Protein AF-A0A7G9BEC1-F1 (afdb_monomer)

Sequence (85 aa):
MLGVAIAASTTGAVAAKLLDTPAAQEPVYQWQSTNIAPENPNSNAQLTRPDAISYFGCENGNQLCAEGTLVSGSGDETSELFHGM

Solvent-accessible surface area (backbone atoms only — not comparable to full-atom values): 5133 Å² total; per-residue (Å²): 134,85,87,86,88,81,90,80,94,82,76,86,81,81,75,67,99,71,71,93,59,76,72,76,43,74,34,27,19,47,30,43,30,31,82,71,18,79,28,64,48,66,36,71,51,80,35,39,65,73,56,42,32,66,59,26,50,30,51,81,47,86,40,78,13,31,43,23,38,56,73,46,60,64,70,62,68,59,49,80,35,22,28,58,131

Secondary structure (DSSP, 8-state):
------------------------PPPEEEEEE-TT-SSSTT-EEEEEHHHHHHHHT--S-SEEEEEEEEEESSS-SEEEEEE--

pLDDT: mean 80.87, std 21.09, range [40.88, 98.31]

Radius of gyration: 23.87 Å; Cα contacts (8 Å, |Δi|>4): 159; chains: 1; bounding box: 51×60×50 Å

Mean predicted aligned error: 12.41 Å

Foldseek 3Di:
DDDDDDDDDDDDPPPDPDDPPVPQPQWWWFKAFDQPQPAPHRDTDTGGPVVVCVRRVQPDDDAFGMKTATDDGDDDRIDTGHHHD

Structure (mmCIF, N/CA/C/O backbone):
data_AF-A0A7G9BEC1-F1
#
_entry.id   AF-A0A7G9BEC1-F1
#
loop_
_atom_site.group_PDB
_atom_site.id
_atom_site.type_symbol
_atom_site.label_atom_id
_atom_site.label_alt_id
_atom_site.label_comp_id
_atom_site.label_asym_id
_atom_site.label_entity_id
_atom_site.label_seq_id
_atom_site.pdbx_PDB_ins_code
_atom_site.Cartn_x
_atom_site.Cartn_y
_atom_site.Cartn_z
_atom_site.occupancy
_atom_site.B_iso_or_equiv
_atom_site.auth_seq_id
_atom_site.auth_comp_id
_atom_site.auth_asym_id
_atom_site.auth_atom_id
_atom_site.pdbx_PDB_model_num
ATOM 1 N N . MET A 1 1 ? -40.398 51.978 32.764 1.00 41.91 1 MET A N 1
ATOM 2 C CA . MET A 1 1 ? -39.835 50.831 33.510 1.00 41.91 1 MET A CA 1
ATOM 3 C C . MET A 1 1 ? -40.643 49.589 33.156 1.00 41.91 1 MET A C 1
ATOM 5 O O . MET A 1 1 ? -41.855 49.726 33.113 1.00 41.91 1 MET A O 1
ATOM 9 N N . LEU A 1 2 ? -39.945 48.459 32.929 1.00 41.88 2 LEU A N 1
ATOM 10 C CA . LEU A 1 2 ? -40.408 47.081 32.629 1.00 41.88 2 LEU A CA 1
ATOM 11 C C . LEU A 1 2 ? -41.250 46.918 31.338 1.00 41.88 2 LEU A C 1
ATOM 13 O O . LEU A 1 2 ? -42.278 47.555 31.200 1.00 41.88 2 LEU A O 1
ATOM 17 N N . GLY A 1 3 ? -40.924 46.108 30.325 1.00 42.66 3 GLY A N 1
ATOM 18 C CA . GLY A 1 3 ? -39.932 45.043 30.170 1.00 42.66 3 GLY A CA 1
ATOM 19 C C . GLY A 1 3 ? -40.568 43.658 30.313 1.00 42.66 3 GLY A C 1
ATOM 20 O O . GLY A 1 3 ? -40.714 43.220 31.442 1.00 42.66 3 GLY A O 1
ATOM 21 N N . VAL A 1 4 ? -40.878 42.981 29.194 1.00 51.25 4 VAL A N 1
ATOM 22 C CA . VAL A 1 4 ? -40.884 41.507 29.039 1.00 51.25 4 VAL A CA 1
ATOM 23 C C . VAL A 1 4 ? -40.615 41.176 27.564 1.00 51.25 4 VAL A C 1
ATOM 25 O O . VAL A 1 4 ? -41.344 41.618 26.679 1.00 51.25 4 VAL A O 1
ATOM 28 N N . ALA A 1 5 ? -39.555 40.407 27.316 1.00 54.16 5 ALA A N 1
ATOM 29 C CA . ALA A 1 5 ? -39.250 39.773 26.038 1.00 54.16 5 ALA A CA 1
ATOM 30 C C . ALA A 1 5 ? -39.932 38.400 25.971 1.00 54.16 5 ALA A C 1
ATOM 32 O O . ALA A 1 5 ? -39.930 37.671 26.962 1.00 54.16 5 ALA A O 1
ATOM 33 N N . ILE A 1 6 ? -40.462 38.024 24.805 1.00 58.72 6 ILE A N 1
ATOM 34 C CA . ILE A 1 6 ? -40.883 36.647 24.528 1.00 58.72 6 ILE A CA 1
ATOM 35 C C . ILE A 1 6 ? -40.328 36.263 23.159 1.00 58.72 6 ILE A C 1
ATOM 37 O O . ILE A 1 6 ? -40.797 36.723 22.120 1.00 58.72 6 ILE A O 1
ATOM 41 N N . ALA A 1 7 ? -39.279 35.448 23.189 1.00 52.28 7 ALA A N 1
ATOM 42 C CA . ALA A 1 7 ? -38.797 34.692 22.048 1.00 52.28 7 ALA A CA 1
ATOM 43 C C . ALA A 1 7 ? -39.711 33.473 21.832 1.00 52.28 7 ALA A C 1
ATOM 45 O O . ALA A 1 7 ? -40.043 32.780 22.791 1.00 52.28 7 ALA A O 1
ATOM 46 N N . ALA A 1 8 ? -40.083 33.201 20.582 1.00 52.00 8 ALA A N 1
ATOM 47 C CA . ALA A 1 8 ? -40.681 31.939 20.140 1.00 52.00 8 ALA A CA 1
ATOM 48 C C . ALA A 1 8 ? -40.258 31.726 18.671 1.00 52.00 8 ALA A C 1
ATOM 50 O O . ALA A 1 8 ? -40.680 32.464 17.789 1.00 52.00 8 ALA A O 1
ATOM 51 N N . SER A 1 9 ? -39.195 30.967 18.388 1.00 53.31 9 SER A N 1
ATOM 52 C CA . SER A 1 9 ? -39.174 29.503 18.222 1.00 53.31 9 SER A CA 1
ATOM 53 C C . SER A 1 9 ? -40.025 29.000 17.048 1.00 53.31 9 SER A C 1
ATOM 55 O O . SER A 1 9 ? -41.091 28.425 17.236 1.00 53.31 9 SER A O 1
ATOM 57 N N . THR A 1 10 ? -39.513 29.163 15.830 1.00 51.34 10 THR A N 1
ATOM 58 C CA . THR A 1 10 ? -39.808 28.304 14.671 1.00 51.34 10 THR A CA 1
ATOM 59 C C . THR A 1 10 ? -38.473 28.194 13.919 1.00 51.34 10 THR A C 1
ATOM 61 O O . THR A 1 10 ? -37.804 29.193 13.710 1.00 51.34 10 THR A O 1
ATOM 64 N N . THR A 1 11 ? -37.896 27.042 13.610 1.00 46.91 11 THR A N 1
ATOM 65 C CA . THR A 1 11 ? -38.492 25.762 13.259 1.00 46.91 11 THR A CA 1
ATOM 66 C C . THR A 1 11 ? -37.477 24.697 13.652 1.00 46.91 11 THR A C 1
ATOM 68 O O . THR A 1 11 ? -36.338 24.719 13.189 1.00 46.91 11 THR A O 1
ATOM 71 N N . GLY A 1 12 ? -37.868 23.789 14.543 1.00 42.09 12 GLY A N 1
ATOM 72 C CA . GLY A 1 12 ? -37.085 22.596 14.812 1.00 42.09 12 GLY A CA 1
ATOM 73 C C . GLY A 1 12 ? -37.082 21.725 13.564 1.00 42.09 12 GLY A C 1
ATOM 74 O O . GLY A 1 12 ? -38.071 21.055 13.280 1.00 42.09 12 GLY A O 1
ATOM 75 N N . ALA A 1 13 ? -35.969 21.709 12.837 1.00 44.88 13 ALA A N 1
ATOM 76 C CA . ALA A 1 13 ? -35.628 20.553 12.029 1.00 44.88 13 ALA A CA 1
ATOM 77 C C . ALA A 1 13 ? -35.180 19.456 13.002 1.00 44.88 13 ALA A C 1
ATOM 79 O O . ALA A 1 13 ? -34.000 19.295 13.301 1.00 44.88 13 ALA A O 1
ATOM 80 N N . VAL A 1 14 ? -36.153 18.723 13.542 1.00 54.00 14 VAL A N 1
ATOM 81 C CA . VAL A 1 14 ? -35.921 17.407 14.140 1.00 54.00 14 VAL A CA 1
ATOM 82 C C . VAL A 1 14 ? -35.600 16.436 13.005 1.00 54.00 14 VAL A C 1
ATOM 84 O O . VAL A 1 14 ? -36.432 15.644 12.575 1.00 54.00 14 VAL A O 1
ATOM 87 N N . ALA A 1 15 ? -34.392 16.539 12.458 1.00 47.97 15 ALA A N 1
ATOM 88 C CA . ALA A 1 15 ? -33.889 15.572 11.501 1.00 47.97 15 ALA A CA 1
ATOM 89 C C . ALA A 1 15 ? -33.248 14.414 12.275 1.00 47.97 15 ALA A C 1
ATOM 91 O O . ALA A 1 15 ? -32.118 14.501 12.739 1.00 47.97 15 ALA A O 1
ATOM 92 N N . ALA A 1 16 ? -34.036 13.346 12.404 1.00 42.00 16 ALA A N 1
ATOM 93 C CA . ALA A 1 16 ? -33.593 11.960 12.474 1.00 42.00 16 ALA A CA 1
ATOM 94 C C . ALA A 1 16 ? -32.639 11.560 13.619 1.00 42.00 16 ALA A C 1
ATOM 96 O O . ALA A 1 16 ? -31.421 11.544 13.482 1.00 42.00 16 ALA A O 1
ATOM 97 N N . LYS A 1 17 ? -33.223 10.984 14.680 1.00 48.44 17 LYS A N 1
ATOM 98 C CA . LYS A 1 17 ? -32.649 9.750 15.235 1.00 48.44 17 LYS A CA 1
ATOM 99 C C . LYS A 1 17 ? -32.689 8.689 14.127 1.00 48.44 17 LYS A C 1
ATOM 101 O O . LYS A 1 17 ? -33.725 8.060 13.931 1.00 48.44 17 LYS A O 1
ATOM 106 N N . LEU A 1 18 ? -31.591 8.492 13.409 1.00 44.97 18 LEU A N 1
ATOM 107 C CA . LEU A 1 18 ? -31.348 7.262 12.662 1.00 44.97 18 LEU A CA 1
ATOM 108 C C . LEU A 1 18 ? -29.972 6.731 13.061 1.00 44.97 18 LEU A C 1
ATOM 110 O O . LEU A 1 18 ? 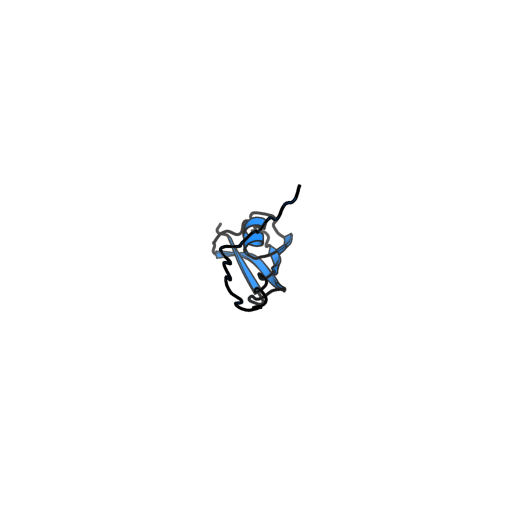-28.958 7.222 12.596 1.00 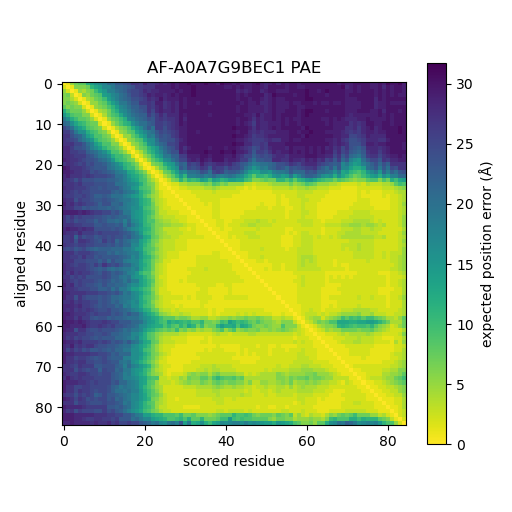44.97 18 LEU A O 1
ATOM 114 N N . LEU A 1 19 ? -30.026 5.734 13.947 1.00 42.06 19 LEU A N 1
ATOM 115 C CA . LEU A 1 19 ? -29.019 4.720 14.247 1.00 42.06 19 LEU A CA 1
ATOM 116 C C . LEU A 1 19 ? -27.598 5.210 14.575 1.00 42.06 19 LEU A C 1
ATOM 118 O O . LEU A 1 19 ? -26.843 5.612 13.696 1.00 42.06 19 LEU A O 1
ATOM 122 N N . ASP A 1 20 ? -27.192 4.969 15.826 1.00 40.88 20 ASP A N 1
ATOM 123 C CA . ASP A 1 20 ? -25.841 4.507 16.187 1.00 40.88 20 ASP A CA 1
ATOM 124 C C . ASP A 1 20 ? -25.498 3.242 15.368 1.00 40.88 20 ASP A C 1
ATOM 126 O O . ASP A 1 20 ? -25.412 2.125 15.875 1.00 40.88 20 ASP A O 1
ATOM 130 N N . THR A 1 21 ? -25.366 3.385 14.053 1.00 48.12 21 THR A N 1
ATOM 131 C CA . THR A 1 21 ? -24.523 2.481 13.289 1.00 48.12 21 THR A CA 1
ATOM 132 C C . THR A 1 21 ? -23.136 3.000 13.624 1.00 48.12 21 THR A C 1
ATOM 134 O O . THR A 1 21 ? -22.874 4.155 13.274 1.00 48.12 21 THR A O 1
ATOM 137 N N . PRO A 1 22 ? -22.275 2.263 14.353 1.00 49.47 22 PRO A N 1
ATOM 138 C CA . PRO A 1 22 ? -20.884 2.675 14.459 1.00 49.47 22 PRO A CA 1
ATOM 139 C C . PRO A 1 22 ? -20.437 2.930 13.025 1.00 49.47 22 PRO A C 1
ATOM 141 O O . PRO A 1 22 ? -20.557 2.029 12.193 1.00 49.47 22 PRO A O 1
ATOM 144 N N . ALA A 1 23 ? -20.095 4.185 12.706 1.00 56.47 23 ALA A N 1
ATOM 145 C CA . ALA A 1 23 ? -19.654 4.544 11.368 1.00 56.47 23 ALA A CA 1
ATOM 146 C C . ALA A 1 23 ? -18.601 3.504 11.004 1.00 56.47 23 ALA A C 1
ATOM 148 O O . ALA A 1 23 ? -17.651 3.345 11.775 1.00 56.47 23 ALA A O 1
ATOM 149 N N . ALA A 1 24 ? -18.849 2.715 9.952 1.00 62.53 24 ALA A N 1
ATOM 150 C CA . ALA A 1 24 ? -17.923 1.673 9.545 1.00 62.53 24 ALA A CA 1
ATOM 151 C C . ALA A 1 24 ? -16.581 2.375 9.364 1.00 62.53 24 ALA A C 1
ATOM 153 O O . ALA A 1 24 ? -16.443 3.224 8.484 1.00 62.53 24 ALA A O 1
ATOM 154 N N . GLN A 1 25 ? -15.669 2.144 10.309 1.00 76.88 25 GLN A N 1
ATOM 155 C CA . GLN A 1 25 ? -14.394 2.834 10.324 1.00 76.88 25 GLN A CA 1
ATOM 156 C C . GLN A 1 25 ? -13.711 2.461 9.017 1.00 76.88 25 GLN A C 1
ATOM 158 O O . GLN A 1 25 ? -13.642 1.274 8.678 1.00 76.88 25 GLN A O 1
ATOM 163 N N . GLU A 1 26 ? -13.288 3.476 8.268 1.00 88.81 26 GLU A N 1
ATOM 164 C CA . GLU A 1 26 ? -12.606 3.266 7.001 1.00 88.81 26 GLU A CA 1
ATOM 165 C C . GLU A 1 26 ? -11.419 2.323 7.233 1.00 88.81 26 GLU A C 1
ATOM 167 O O . GLU A 1 26 ? -10.674 2.521 8.200 1.00 88.81 26 GLU A O 1
ATOM 172 N N . PRO A 1 27 ? -11.274 1.256 6.428 1.00 94.19 27 PRO A N 1
ATOM 173 C CA . PRO A 1 27 ? -10.267 0.252 6.696 1.00 94.19 27 PRO A CA 1
ATOM 174 C C . PRO A 1 27 ? -8.868 0.837 6.506 1.00 94.19 27 PRO A C 1
ATOM 176 O O . PRO A 1 27 ? -8.533 1.390 5.452 1.00 94.19 27 PRO A O 1
ATOM 179 N N . VAL A 1 28 ? -8.049 0.691 7.542 1.00 96.25 28 VAL A N 1
ATOM 180 C CA . VAL A 1 28 ? -6.640 1.078 7.545 1.00 96.25 28 VAL A CA 1
ATOM 181 C C . VAL A 1 28 ? -5.809 -0.182 7.392 1.00 96.25 28 VAL A C 1
ATOM 183 O O . VAL A 1 28 ? -6.012 -1.157 8.118 1.00 96.25 28 VAL A O 1
ATOM 186 N N . TYR A 1 29 ? -4.847 -0.147 6.475 1.00 98.00 29 TYR A N 1
ATOM 187 C CA . TYR A 1 29 ? -3.965 -1.271 6.194 1.00 98.00 29 TYR A CA 1
ATOM 188 C C . TYR A 1 29 ? -2.519 -0.898 6.506 1.00 98.00 29 TYR A C 1
ATOM 190 O O . TYR A 1 29 ? -2.101 0.251 6.345 1.00 98.00 29 TYR A O 1
ATOM 198 N N . GLN A 1 30 ? -1.746 -1.889 6.933 1.00 98.31 30 GLN A N 1
ATOM 199 C CA . GLN A 1 30 ? -0.296 -1.834 6.949 1.00 98.31 30 GLN A CA 1
ATOM 200 C C . GLN A 1 30 ? 0.195 -2.194 5.549 1.00 98.31 30 GLN A C 1
ATOM 202 O O . GLN A 1 30 ? 0.192 -3.364 5.175 1.00 98.31 30 GLN A O 1
ATOM 207 N N . TRP A 1 31 ? 0.590 -1.183 4.786 1.00 98.12 31 TRP A N 1
ATOM 208 C CA . TRP A 1 31 ? 1.075 -1.323 3.421 1.00 98.12 31 TRP A CA 1
ATOM 209 C C . TRP A 1 31 ? 2.571 -1.599 3.375 1.00 98.12 31 TRP A C 1
ATOM 211 O O . TRP A 1 31 ? 3.337 -1.002 4.139 1.00 98.12 31 TRP A O 1
ATOM 221 N N . GLN A 1 32 ? 2.963 -2.436 2.420 1.00 98.31 32 GLN A N 1
ATOM 222 C CA . GLN A 1 32 ? 4.328 -2.668 1.978 1.00 98.31 32 GLN A CA 1
ATOM 223 C C . GLN A 1 32 ? 4.386 -2.478 0.460 1.00 98.31 32 GLN A C 1
ATOM 225 O O . GLN A 1 32 ? 3.753 -3.215 -0.299 1.00 98.31 32 GLN A O 1
ATOM 230 N N . SER A 1 33 ? 5.132 -1.471 0.012 1.00 97.69 33 SER A N 1
ATOM 231 C CA . SER 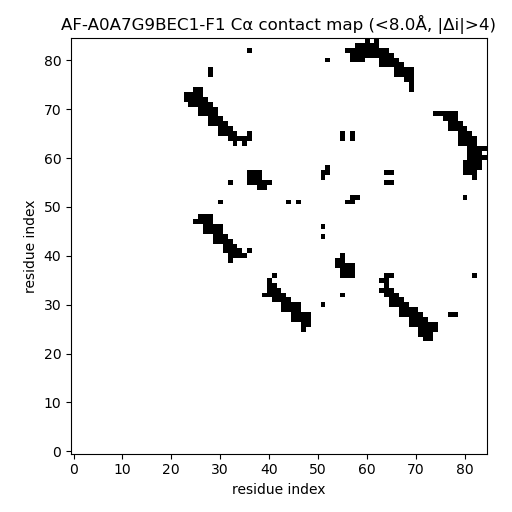A 1 33 ? 5.347 -1.219 -1.416 1.00 97.69 33 SER A CA 1
ATOM 232 C C . SER A 1 33 ? 6.474 -2.074 -1.982 1.00 97.69 33 SER A C 1
ATOM 234 O O . SER A 1 33 ? 7.443 -2.414 -1.296 1.00 97.69 33 SER A O 1
ATOM 236 N N . THR A 1 34 ? 6.356 -2.405 -3.261 1.00 96.69 34 THR A N 1
ATOM 237 C CA . THR A 1 34 ? 7.400 -3.086 -4.023 1.00 96.69 34 THR A CA 1
ATOM 238 C C . THR A 1 34 ? 8.428 -2.076 -4.545 1.00 96.69 34 THR A C 1
ATOM 240 O O . THR A 1 34 ? 8.314 -0.862 -4.356 1.00 96.69 34 THR A O 1
ATOM 243 N N . ASN A 1 35 ? 9.466 -2.560 -5.227 1.00 95.88 35 ASN A N 1
ATOM 244 C CA . ASN A 1 35 ? 10.478 -1.700 -5.841 1.00 95.88 35 ASN A CA 1
ATOM 245 C C . ASN A 1 35 ? 9.981 -0.958 -7.094 1.00 95.88 35 ASN A C 1
ATOM 247 O O . ASN A 1 35 ? 10.728 -0.139 -7.625 1.00 95.88 35 ASN A O 1
ATOM 251 N N . ILE A 1 36 ? 8.780 -1.281 -7.586 1.00 92.62 36 ILE A N 1
ATOM 252 C CA . ILE A 1 36 ? 8.176 -0.648 -8.765 1.00 92.62 36 ILE A CA 1
ATOM 253 C C . ILE A 1 36 ? 7.172 0.448 -8.401 1.00 92.62 36 ILE A C 1
ATOM 255 O O . ILE A 1 36 ? 6.639 1.084 -9.300 1.00 92.62 36 ILE A O 1
ATOM 259 N N . ALA A 1 37 ? 6.894 0.671 -7.111 1.00 94.69 37 ALA A N 1
ATOM 260 C CA . ALA A 1 37 ? 6.031 1.771 -6.706 1.00 94.69 37 ALA A CA 1
ATOM 261 C C . ALA A 1 37 ? 6.625 3.114 -7.176 1.00 94.69 37 ALA A C 1
ATOM 263 O O . ALA A 1 37 ? 7.792 3.387 -6.867 1.00 94.69 37 ALA A O 1
ATOM 264 N N . PRO A 1 38 ? 5.865 3.937 -7.928 1.00 94.44 38 PRO A N 1
ATOM 265 C CA . PRO A 1 38 ? 6.367 5.210 -8.445 1.00 94.44 38 PRO A CA 1
ATOM 266 C C . PRO A 1 38 ? 6.826 6.164 -7.343 1.00 94.44 38 PRO A C 1
ATOM 268 O O . PRO A 1 38 ? 7.838 6.853 -7.490 1.00 94.44 38 PRO A O 1
ATOM 271 N N . GLU A 1 39 ? 6.104 6.167 -6.225 1.00 95.12 39 GLU A 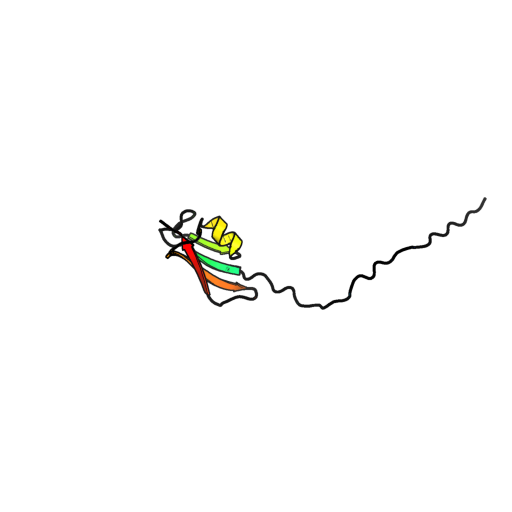N 1
ATOM 272 C CA . GLU A 1 39 ? 6.415 6.972 -5.054 1.00 95.12 39 GLU A CA 1
ATOM 273 C C . GLU A 1 39 ? 6.712 6.062 -3.858 1.00 95.12 39 GLU A C 1
ATOM 275 O O . GLU A 1 39 ? 6.057 5.047 -3.636 1.00 95.12 39 GLU A O 1
ATOM 280 N N . ASN A 1 40 ? 7.733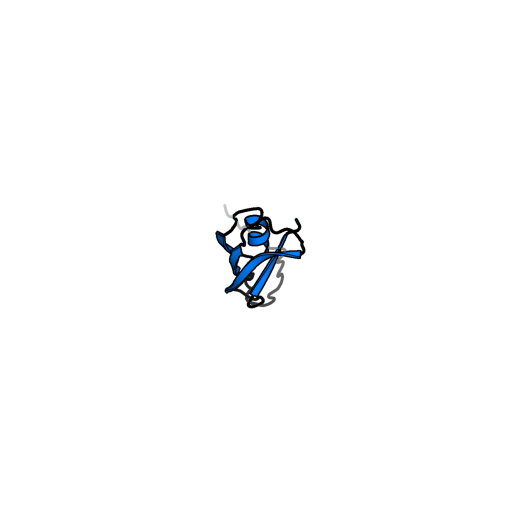 6.420 -3.075 1.00 96.19 40 ASN A N 1
ATOM 281 C CA . ASN A 1 40 ? 8.144 5.688 -1.872 1.00 96.19 40 ASN A CA 1
ATOM 282 C C . ASN A 1 40 ? 8.385 4.169 -2.085 1.00 96.19 40 ASN A C 1
ATOM 284 O O . ASN A 1 40 ? 7.852 3.361 -1.323 1.00 96.19 40 ASN A O 1
ATOM 288 N N . PRO A 1 41 ? 9.214 3.745 -3.061 1.00 96.50 41 PRO A N 1
ATOM 289 C CA . PRO A 1 41 ? 9.478 2.326 -3.310 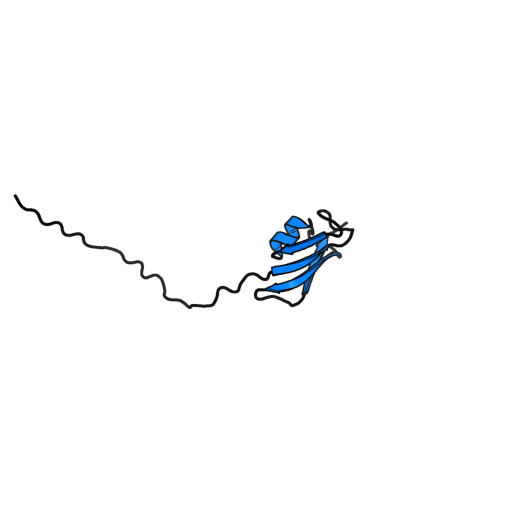1.00 96.50 41 PRO A CA 1
ATOM 290 C C . PRO A 1 41 ? 10.132 1.633 -2.109 1.00 96.50 41 PRO A C 1
ATOM 292 O O . PRO A 1 41 ? 10.952 2.226 -1.403 1.00 96.50 41 PRO A O 1
ATOM 295 N N . ASN A 1 42 ? 9.813 0.351 -1.903 1.00 96.81 42 ASN A N 1
ATOM 296 C CA . ASN A 1 42 ? 10.283 -0.470 -0.772 1.00 96.81 42 ASN A CA 1
ATOM 297 C C . ASN A 1 42 ? 10.010 0.144 0.620 1.00 96.81 42 ASN A C 1
ATOM 299 O O . ASN A 1 42 ? 10.745 -0.117 1.577 1.00 96.81 42 ASN A O 1
ATOM 303 N N . SER A 1 43 ? 8.980 0.980 0.734 1.00 97.44 43 SER A N 1
ATOM 304 C CA . SER A 1 43 ? 8.573 1.636 1.978 1.00 97.44 43 SER A CA 1
ATOM 305 C C . SER A 1 43 ? 7.304 1.020 2.560 1.00 97.44 43 SER A C 1
ATOM 307 O O . SER A 1 43 ? 6.509 0.398 1.850 1.00 97.44 43 SER A O 1
ATOM 309 N N . ASN A 1 44 ? 7.105 1.242 3.860 1.00 97.56 44 ASN A N 1
ATOM 310 C CA . ASN A 1 44 ? 5.935 0.790 4.603 1.00 97.56 44 ASN A CA 1
ATOM 311 C C . ASN A 1 44 ? 5.163 1.985 5.166 1.00 97.56 44 ASN A C 1
ATOM 313 O O . ASN A 1 44 ? 5.778 2.931 5.660 1.00 97.56 44 ASN A O 1
ATOM 317 N N . ALA A 1 45 ? 3.834 1.916 5.158 1.00 96.81 45 ALA A N 1
ATOM 318 C CA . ALA A 1 45 ? 2.974 2.958 5.718 1.00 96.81 45 ALA A CA 1
ATOM 319 C C . ALA A 1 45 ? 1.662 2.365 6.247 1.00 96.81 45 ALA A C 1
ATOM 321 O O . ALA A 1 45 ? 1.159 1.389 5.701 1.00 96.81 45 ALA A O 1
ATOM 322 N N . GLN A 1 46 ? 1.102 2.951 7.305 1.00 97.94 46 GLN A N 1
ATOM 323 C CA . GLN A 1 46 ? -0.212 2.571 7.825 1.00 97.94 46 GLN A CA 1
ATOM 324 C C . GLN A 1 46 ? -1.234 3.624 7.404 1.00 97.94 46 GLN A C 1
ATOM 326 O O . GLN A 1 46 ? -1.246 4.722 7.957 1.00 97.94 46 GLN A O 1
ATOM 331 N N . LEU A 1 47 ? -2.033 3.312 6.387 1.00 96.88 47 LEU A N 1
ATOM 332 C CA . LEU A 1 47 ? -2.869 4.279 5.671 1.00 96.88 47 LEU A CA 1
ATOM 333 C C . LEU A 1 47 ? -4.188 3.638 5.231 1.00 96.88 47 LEU A C 1
ATOM 335 O O . LEU A 1 47 ? -4.286 2.414 5.085 1.00 96.88 47 LEU A O 1
ATOM 339 N N . THR A 1 48 ? -5.195 4.470 4.967 1.00 96.50 48 THR A N 1
ATOM 340 C CA . THR A 1 48 ? -6.381 4.034 4.221 1.00 96.50 48 THR A CA 1
ATOM 341 C C . THR A 1 48 ? -5.985 3.678 2.783 1.00 96.50 48 THR A C 1
ATOM 343 O O . THR A 1 48 ? -4.923 4.072 2.293 1.00 96.50 48 THR A O 1
ATOM 346 N N . ARG A 1 49 ? -6.827 2.924 2.071 1.00 94.75 49 ARG A N 1
ATOM 347 C CA . ARG A 1 49 ? -6.578 2.606 0.655 1.00 94.75 49 ARG A CA 1
ATOM 348 C C . ARG A 1 49 ? -6.401 3.849 -0.243 1.00 94.75 49 ARG A C 1
ATOM 350 O O . ARG A 1 49 ? -5.432 3.851 -1.001 1.00 94.75 49 ARG A O 1
ATOM 357 N N . PRO A 1 50 ? -7.266 4.886 -0.209 1.00 94.94 50 PRO A N 1
ATOM 358 C CA . PRO A 1 50 ? -7.074 6.075 -1.048 1.00 94.94 50 PRO A CA 1
ATOM 359 C C . PRO A 1 50 ? -5.798 6.855 -0.700 1.00 94.94 50 PRO A C 1
ATOM 361 O O . PRO A 1 50 ? -5.105 7.330 -1.606 1.00 94.94 50 PRO A O 1
ATOM 364 N N . ASP A 1 51 ? -5.440 6.927 0.584 1.00 96.38 51 ASP A N 1
ATOM 365 C CA . ASP A 1 51 ? -4.187 7.556 1.008 1.00 96.38 51 ASP A CA 1
ATOM 366 C C . ASP A 1 51 ? -2.973 6.762 0.515 1.00 96.38 51 ASP A C 1
ATOM 368 O O . ASP A 1 51 ? -1.997 7.354 0.068 1.00 96.38 51 ASP A O 1
ATOM 372 N N . ALA A 1 52 ? -3.034 5.427 0.531 1.00 96.75 52 ALA A N 1
ATOM 373 C CA . ALA A 1 52 ? -1.962 4.573 0.025 1.00 96.75 52 ALA A CA 1
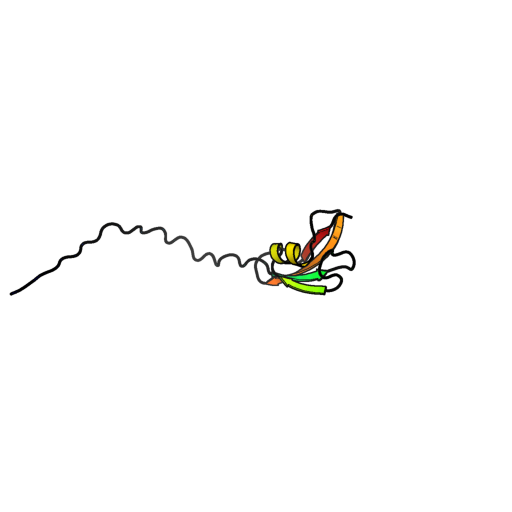ATOM 374 C C . ALA A 1 52 ? -1.787 4.667 -1.498 1.00 96.75 52 ALA A C 1
ATOM 376 O O . ALA A 1 52 ? -0.653 4.696 -1.970 1.00 96.75 52 ALA A O 1
ATOM 377 N N . ILE A 1 53 ? -2.879 4.779 -2.266 1.00 95.56 53 ILE A N 1
ATOM 378 C CA . ILE A 1 53 ? -2.808 5.049 -3.715 1.00 95.56 53 ILE A CA 1
ATOM 379 C C . ILE A 1 53 ? -2.031 6.342 -3.966 1.00 95.56 53 ILE A C 1
ATOM 381 O O . ILE A 1 53 ? -1.109 6.351 -4.777 1.00 95.56 53 ILE A O 1
ATOM 385 N N . SER A 1 54 ? -2.364 7.399 -3.222 1.00 96.25 54 SER A N 1
ATOM 386 C CA . SER A 1 54 ? -1.713 8.706 -3.350 1.00 96.25 54 SER A CA 1
ATOM 387 C C . SER A 1 54 ? -0.265 8.687 -2.850 1.00 96.25 54 SER A C 1
ATOM 389 O O . SER A 1 54 ? 0.593 9.312 -3.453 1.00 96.25 54 SER A O 1
ATOM 391 N N . TYR A 1 55 ? 0.020 7.963 -1.764 1.00 96.56 55 TYR A N 1
ATOM 392 C CA . TYR A 1 55 ? 1.348 7.892 -1.148 1.00 96.56 55 TYR A CA 1
ATOM 393 C C . TYR A 1 55 ? 2.349 7.066 -1.964 1.00 96.56 55 TYR A C 1
ATOM 395 O O . TYR A 1 55 ? 3.535 7.387 -1.979 1.00 96.56 55 TYR A O 1
ATOM 403 N N . PHE A 1 56 ? 1.896 5.990 -2.613 1.00 96.56 56 PHE A N 1
ATOM 404 C CA . PHE A 1 56 ? 2.760 5.126 -3.422 1.00 96.56 56 PHE A CA 1
ATOM 405 C C . PHE A 1 56 ? 2.700 5.430 -4.925 1.00 96.56 56 PHE A C 1
ATOM 407 O O . PHE A 1 56 ? 3.495 4.884 -5.689 1.00 96.56 56 PHE A O 1
ATOM 414 N N . GLY A 1 57 ? 1.764 6.274 -5.371 1.00 95.19 57 GLY A N 1
ATOM 415 C CA . GLY A 1 57 ? 1.527 6.544 -6.792 1.00 95.19 57 GLY A CA 1
ATOM 416 C C . GLY A 1 57 ? 1.024 5.316 -7.562 1.00 95.19 57 GLY A C 1
ATOM 417 O O . GLY A 1 57 ? 1.244 5.198 -8.765 1.00 95.19 57 GLY A O 1
ATOM 418 N N . CYS A 1 58 ? 0.397 4.355 -6.873 1.00 93.12 58 CYS A N 1
ATOM 419 C CA . CYS A 1 58 ? -0.073 3.111 -7.480 1.00 93.12 58 CYS A CA 1
ATOM 420 C C . CYS A 1 58 ? -1.384 3.342 -8.243 1.00 93.12 58 CYS A C 1
ATOM 422 O O . CYS A 1 58 ? -2.474 3.155 -7.696 1.00 93.12 58 CYS A O 1
ATOM 424 N N . GLU A 1 59 ? -1.288 3.747 -9.506 1.00 88.69 59 GLU A N 1
ATOM 425 C CA . GLU A 1 59 ? -2.454 3.976 -10.359 1.00 88.69 59 GLU A CA 1
ATOM 426 C C . GLU A 1 59 ? -2.680 2.820 -11.340 1.00 88.69 59 GLU A C 1
ATOM 428 O O . GLU A 1 59 ? -1.817 2.532 -12.166 1.00 88.69 59 GLU A O 1
ATOM 433 N N . ASN A 1 60 ? -3.865 2.194 -11.244 1.00 72.19 60 ASN A N 1
ATOM 434 C CA . ASN A 1 60 ? -4.477 1.245 -12.187 1.00 72.19 60 ASN A CA 1
ATOM 435 C C . ASN A 1 60 ? -3.502 0.554 -13.156 1.00 72.19 60 ASN A C 1
ATOM 437 O O . ASN A 1 60 ? -3.167 1.083 -14.215 1.00 72.19 60 ASN A O 1
ATOM 441 N N . GLY A 1 61 ? -3.139 -0.691 -12.854 1.00 86.62 61 GLY A N 1
ATOM 442 C CA . GLY A 1 61 ? -2.308 -1.488 -13.746 1.00 86.62 61 GLY A CA 1
ATOM 443 C C . GLY A 1 61 ? -2.395 -2.980 -13.484 1.00 86.62 61 GLY A C 1
ATOM 444 O O . GLY A 1 61 ? -3.365 -3.474 -12.916 1.00 86.62 61 GLY A O 1
ATOM 445 N N . ASN A 1 62 ? -1.370 -3.697 -13.931 1.00 89.44 62 ASN A N 1
ATOM 446 C CA . ASN A 1 62 ? -1.276 -5.154 -13.858 1.00 89.44 62 ASN A CA 1
ATOM 447 C C . ASN A 1 62 ? -0.070 -5.646 -13.045 1.00 89.44 62 ASN A C 1
ATOM 449 O O . ASN A 1 62 ? 0.091 -6.855 -12.888 1.00 89.44 62 ASN A O 1
ATOM 453 N N . GLN A 1 63 ? 0.774 -4.744 -12.539 1.00 92.50 63 GLN A N 1
ATOM 454 C CA . GLN A 1 63 ? 1.906 -5.102 -11.691 1.00 92.50 63 GLN A CA 1
ATOM 455 C C . GLN A 1 63 ? 1.661 -4.689 -10.246 1.00 92.50 63 GLN A C 1
ATOM 457 O O . GLN A 1 63 ? 1.204 -3.577 -9.986 1.00 92.50 63 GLN A O 1
ATOM 462 N N . LEU A 1 64 ? 1.971 -5.594 -9.314 1.00 95.19 64 LEU A N 1
ATOM 463 C CA . LEU A 1 64 ? 1.795 -5.361 -7.885 1.00 95.19 64 LEU A CA 1
ATOM 464 C C . LEU A 1 64 ? 2.707 -4.224 -7.410 1.00 95.19 64 LEU A C 1
ATOM 466 O O . LEU A 1 64 ? 3.936 -4.326 -7.438 1.00 95.19 64 LEU A O 1
ATOM 470 N N . CYS A 1 65 ? 2.081 -3.151 -6.950 1.00 96.12 65 CYS A N 1
ATOM 471 C CA . CYS A 1 65 ? 2.735 -1.920 -6.531 1.00 96.12 65 CYS A CA 1
ATOM 472 C C . CYS A 1 65 ? 2.843 -1.827 -5.005 1.00 96.12 65 CYS A C 1
ATOM 474 O O . CYS A 1 65 ? 3.909 -1.514 -4.477 1.00 96.12 65 CYS A O 1
ATOM 476 N N . ALA A 1 66 ? 1.772 -2.171 -4.288 1.00 97.50 66 ALA A N 1
ATOM 477 C CA . ALA A 1 66 ? 1.793 -2.311 -2.837 1.00 97.50 66 ALA A CA 1
ATOM 478 C C . ALA A 1 66 ? 0.756 -3.337 -2.373 1.00 97.50 66 ALA A C 1
ATOM 480 O O . ALA A 1 66 ? -0.322 -3.446 -2.957 1.00 97.50 66 ALA A O 1
ATOM 481 N N . GLU A 1 67 ? 1.074 -4.055 -1.302 1.00 97.75 67 GLU A N 1
ATOM 482 C CA . GLU A 1 67 ? 0.167 -4.983 -0.626 1.00 97.75 67 GLU A CA 1
ATOM 483 C C . GLU A 1 67 ? -0.084 -4.481 0.798 1.00 97.75 67 GLU A C 1
ATOM 485 O O . GLU A 1 67 ? 0.835 -4.019 1.475 1.00 97.75 67 GLU A O 1
ATOM 490 N N . GLY A 1 68 ? -1.336 -4.515 1.237 1.00 97.62 68 GLY A N 1
ATOM 491 C CA . GLY A 1 68 ? -1.779 -4.035 2.536 1.00 97.62 68 GLY A CA 1
ATOM 492 C C . GLY A 1 68 ? -2.428 -5.146 3.342 1.00 97.62 68 GLY A C 1
ATOM 493 O O . GLY A 1 68 ? -3.274 -5.862 2.821 1.00 97.62 68 GLY A O 1
ATOM 494 N N . THR A 1 69 ? -2.078 -5.263 4.623 1.00 98.12 69 THR A N 1
ATOM 495 C CA . THR A 1 69 ? -2.776 -6.131 5.592 1.00 98.12 69 THR A CA 1
ATOM 496 C C . THR A 1 69 ? -3.656 -5.288 6.509 1.00 98.12 69 THR A C 1
ATOM 498 O O . THR A 1 69 ? -3.185 -4.278 7.034 1.00 98.12 69 THR A O 1
ATOM 501 N N . LEU A 1 70 ? -4.915 -5.674 6.711 1.00 97.12 70 LEU A N 1
ATOM 502 C CA . LEU A 1 70 ? -5.869 -4.923 7.528 1.00 97.12 70 LEU A CA 1
ATOM 503 C C . LEU A 1 70 ? -5.370 -4.775 8.973 1.00 97.12 70 LEU A C 1
ATOM 5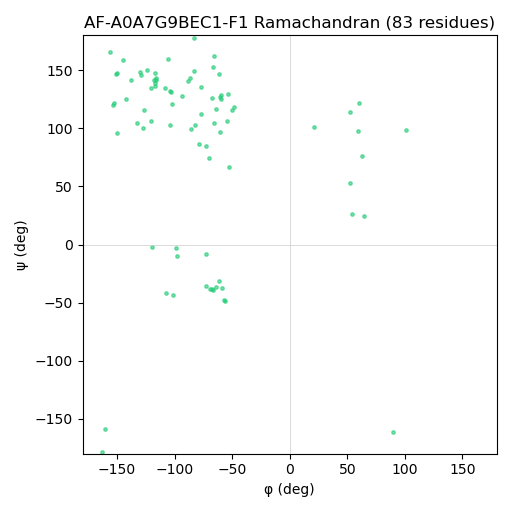05 O O . LEU A 1 70 ? -5.015 -5.752 9.630 1.00 97.12 70 LEU A O 1
ATOM 509 N N . VAL A 1 71 ? -5.372 -3.541 9.477 1.00 95.94 71 VAL A N 1
ATOM 510 C CA . VAL A 1 71 ? -5.009 -3.203 10.863 1.00 95.94 71 VAL A CA 1
ATOM 511 C C . VAL A 1 71 ? -6.247 -2.830 11.669 1.00 95.94 71 VAL A C 1
ATOM 513 O O . VAL A 1 71 ? -6.373 -3.214 12.832 1.00 95.94 71 VAL A O 1
ATOM 516 N N . SER A 1 72 ? -7.161 -2.065 11.072 1.00 93.75 72 SER A N 1
ATOM 517 C CA . SER A 1 72 ? -8.384 -1.610 11.731 1.00 93.75 72 SER A CA 1
ATOM 518 C C . SER A 1 72 ? -9.481 -1.285 10.720 1.00 93.75 72 SER A C 1
ATOM 520 O O . SER A 1 72 ? -9.225 -1.141 9.527 1.00 93.75 72 SER A O 1
ATOM 522 N N . GLY A 1 73 ? -10.713 -1.156 11.214 1.00 89.44 73 GLY A N 1
ATOM 523 C CA . GLY A 1 73 ? -11.886 -0.855 10.402 1.00 89.44 73 GLY A CA 1
ATOM 524 C C . GLY A 1 73 ? -12.587 -2.093 9.857 1.00 89.44 73 GLY A C 1
ATOM 525 O O . GLY A 1 73 ? -12.459 -3.193 10.394 1.00 89.44 73 GLY A O 1
ATOM 526 N N . SER A 1 74 ? -13.405 -1.895 8.828 1.00 88.50 74 SER A N 1
ATOM 527 C CA . SER A 1 74 ? -14.153 -2.972 8.171 1.00 88.50 74 SER A CA 1
ATOM 528 C C . SER A 1 74 ? -13.763 -3.045 6.697 1.00 88.50 74 SER A C 1
ATOM 530 O O . SER A 1 74 ? -14.148 -2.185 5.909 1.00 88.50 74 SER A O 1
ATOM 532 N N . GLY A 1 75 ? -12.982 -4.064 6.342 1.00 87.50 75 GLY A N 1
ATOM 533 C CA . GLY A 1 75 ? -12.470 -4.317 4.996 1.00 87.50 75 GLY A CA 1
ATOM 534 C C . GLY A 1 75 ? -11.967 -5.754 4.858 1.00 87.50 75 GLY A C 1
ATOM 535 O O . GLY A 1 75 ? -12.069 -6.534 5.806 1.00 87.50 75 GLY A O 1
ATOM 536 N N . ASP A 1 76 ? -11.450 -6.096 3.682 1.00 93.12 76 ASP A N 1
ATOM 537 C CA . ASP A 1 76 ? -10.818 -7.395 3.437 1.00 93.12 76 ASP A CA 1
ATOM 538 C C . ASP A 1 76 ? -9.527 -7.527 4.263 1.00 93.12 76 ASP A C 1
ATOM 540 O O . ASP A 1 76 ? -8.894 -6.524 4.584 1.00 93.12 76 ASP A O 1
ATOM 544 N N . GLU A 1 77 ? -9.115 -8.748 4.625 1.00 94.62 77 GLU A N 1
ATOM 545 C CA . GLU A 1 77 ? -7.874 -8.960 5.398 1.00 94.62 77 GLU A CA 1
ATOM 546 C C . GLU A 1 77 ? -6.631 -8.472 4.646 1.00 94.62 77 GLU A C 1
ATOM 548 O O . GLU A 1 77 ? -5.669 -8.008 5.263 1.00 94.62 77 GLU A O 1
ATOM 553 N N . THR A 1 78 ? -6.664 -8.546 3.316 1.00 95.69 78 THR A N 1
ATOM 554 C CA . THR A 1 78 ? -5.609 -8.065 2.432 1.00 95.69 78 THR A CA 1
ATOM 555 C C . THR A 1 78 ? -6.176 -7.172 1.335 1.00 95.69 78 THR A C 1
ATOM 557 O O . THR A 1 78 ? -7.305 -7.347 0.880 1.00 95.69 78 THR A O 1
ATOM 560 N N . SER A 1 79 ? -5.383 -6.196 0.901 1.00 95.25 79 SER A N 1
ATOM 561 C CA . SER A 1 79 ? -5.701 -5.336 -0.236 1.00 95.25 79 SER A CA 1
ATOM 562 C C . SER A 1 79 ? -4.464 -5.132 -1.096 1.00 95.25 79 SER A C 1
ATOM 564 O O . SER A 1 79 ? -3.369 -4.921 -0.591 1.00 95.25 79 SER A O 1
ATOM 566 N N . GLU A 1 80 ? -4.656 -5.101 -2.409 1.00 95.94 80 GLU A N 1
ATOM 567 C CA . GLU A 1 80 ? -3.578 -4.900 -3.375 1.00 95.94 80 GLU A CA 1
ATOM 568 C C . GLU A 1 80 ? -3.780 -3.589 -4.141 1.00 95.94 80 GLU A C 1
ATOM 570 O O . GLU A 1 80 ? -4.910 -3.190 -4.470 1.00 95.94 80 GLU A O 1
ATOM 575 N N . LEU A 1 81 ? -2.668 -2.914 -4.421 1.00 94.94 81 LEU A N 1
ATOM 576 C CA . LEU A 1 81 ? -2.575 -1.779 -5.328 1.00 94.94 81 LEU A CA 1
ATOM 577 C C . LEU A 1 81 ? -1.678 -2.151 -6.501 1.00 94.94 81 LEU A C 1
ATOM 579 O O . LEU A 1 81 ? -0.645 -2.799 -6.330 1.00 94.94 81 LEU A O 1
ATOM 583 N N . PHE A 1 82 ? -2.053 -1.691 -7.689 1.00 94.62 82 PHE A N 1
ATOM 584 C CA . PHE A 1 82 ? -1.354 -1.997 -8.931 1.00 94.62 82 PHE A CA 1
ATOM 585 C C . PHE A 1 82 ? -0.936 -0.712 -9.641 1.00 94.62 82 PHE A C 1
ATOM 587 O O . PHE A 1 82 ? -1.631 0.296 -9.528 1.00 94.62 82 PHE A O 1
ATOM 594 N N . HIS A 1 83 ? 0.164 -0.768 -10.391 1.00 88.06 83 HIS A N 1
ATOM 595 C CA . HIS A 1 83 ? 0.599 0.313 -11.279 1.00 88.06 83 HIS A CA 1
ATOM 596 C C . HIS A 1 83 ? 0.895 -0.231 -12.687 1.00 88.06 83 HIS A C 1
ATOM 598 O O . HIS A 1 83 ? 1.275 -1.397 -12.848 1.00 88.06 83 HIS A O 1
ATOM 604 N N . GLY A 1 84 ? 0.608 0.576 -13.714 1.00 80.88 84 GLY A N 1
ATOM 605 C CA . GLY A 1 84 ? 0.925 0.272 -15.114 1.00 80.88 84 GLY A CA 1
ATOM 606 C C . GLY A 1 84 ? 2.275 0.862 -15.529 1.00 80.88 84 GLY A C 1
ATOM 607 O O . GLY A 1 84 ? 2.492 2.052 -15.316 1.00 80.88 84 GLY A O 1
ATOM 608 N N . MET A 1 85 ? 3.157 0.034 -16.105 1.00 62.19 85 MET A N 1
ATOM 609 C CA . MET A 1 85 ? 4.459 0.456 -16.658 1.00 62.19 85 MET A CA 1
ATOM 610 C C . MET A 1 85 ? 4.335 1.394 -17.856 1.00 62.19 85 MET A C 1
ATOM 612 O O . MET A 1 85 ? 3.436 1.153 -1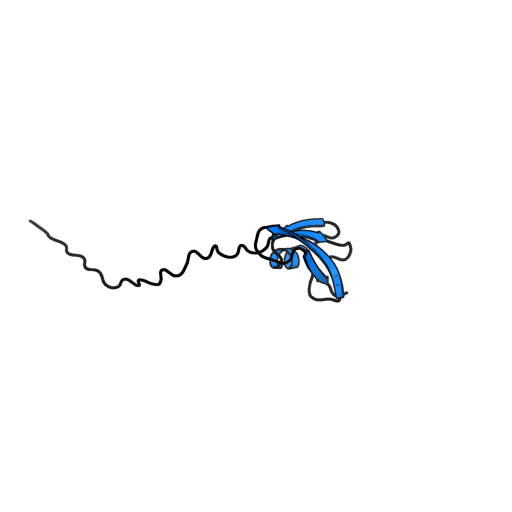8.696 1.00 62.19 85 MET A O 1
#